Protein AF-A0A932N5W8-F1 (afdb_monomer_lite)

Structure (mmCIF, N/CA/C/O backbone):
data_AF-A0A932N5W8-F1
#
_entry.id   AF-A0A932N5W8-F1
#
loop_
_atom_site.group_PDB
_atom_site.id
_atom_site.type_symbol
_atom_site.label_atom_id
_atom_site.label_alt_id
_atom_site.label_comp_id
_atom_site.label_asym_id
_atom_site.label_entity_id
_atom_site.label_seq_id
_atom_site.pdbx_PDB_ins_code
_atom_site.Cartn_x
_atom_site.Cartn_y
_atom_site.Cartn_z
_atom_site.occupancy
_atom_site.B_iso_or_equiv
_atom_site.auth_seq_id
_atom_site.auth_comp_id
_atom_site.auth_asym_id
_atom_site.auth_atom_id
_atom_site.pdbx_PDB_model_num
ATOM 1 N N . MET A 1 1 ? 18.593 -10.330 2.215 1.00 42.41 1 MET A N 1
ATOM 2 C CA . MET A 1 1 ? 19.378 -11.045 1.185 1.00 42.41 1 MET A CA 1
ATOM 3 C C . MET A 1 1 ? 20.153 -10.020 0.371 1.00 42.41 1 MET A C 1
ATOM 5 O O . MET A 1 1 ? 19.538 -9.218 -0.325 1.00 42.41 1 MET A O 1
ATOM 9 N N . PHE A 1 2 ? 21.476 -9.959 0.527 1.00 54.75 2 PHE A N 1
ATOM 10 C CA . PHE A 1 2 ? 22.303 -9.032 -0.248 1.00 54.75 2 PHE A CA 1
ATOM 11 C C . PHE A 1 2 ? 22.355 -9.517 -1.699 1.00 54.75 2 PHE A C 1
ATOM 13 O O . PHE A 1 2 ? 22.670 -10.677 -1.954 1.00 54.75 2 PHE A O 1
ATOM 20 N N . LYS A 1 3 ? 21.981 -8.657 -2.651 1.00 64.19 3 LYS A N 1
ATOM 21 C CA . LYS A 1 3 ? 22.061 -8.996 -4.075 1.00 64.19 3 LYS A CA 1
ATOM 22 C C . LYS A 1 3 ? 23.537 -9.083 -4.462 1.00 64.19 3 LYS A C 1
ATOM 24 O O . LYS A 1 3 ? 24.264 -8.111 -4.276 1.00 64.19 3 LYS A O 1
ATOM 29 N N . VAL A 1 4 ? 23.955 -10.224 -4.996 1.00 79.69 4 VAL A N 1
ATOM 30 C CA . VAL A 1 4 ? 25.296 -10.414 -5.558 1.00 79.69 4 VAL A CA 1
ATOM 31 C C . VAL A 1 4 ? 25.348 -9.920 -7.006 1.00 79.69 4 VAL A C 1
ATOM 33 O O . VAL A 1 4 ? 24.314 -9.693 -7.652 1.00 79.69 4 VAL A O 1
ATOM 36 N N . ASN A 1 5 ? 26.555 -9.665 -7.487 1.00 79.56 5 ASN A N 1
ATOM 37 C CA . ASN A 1 5 ? 26.849 -9.424 -8.893 1.00 79.56 5 ASN A CA 1
ATOM 38 C C . ASN A 1 5 ? 26.850 -10.757 -9.672 1.00 79.56 5 ASN A C 1
ATOM 40 O O . ASN A 1 5 ? 26.751 -11.830 -9.077 1.00 79.56 5 ASN A O 1
ATOM 44 N N . ALA A 1 6 ? 26.937 -10.700 -11.006 1.00 80.00 6 ALA A N 1
ATOM 45 C CA . ALA A 1 6 ? 26.943 -11.900 -11.856 1.00 80.00 6 ALA A CA 1
ATOM 46 C C . ALA A 1 6 ? 28.146 -12.830 -11.593 1.00 80.00 6 ALA A C 1
ATOM 48 O O . ALA A 1 6 ? 28.067 -14.025 -11.848 1.00 80.00 6 ALA A O 1
ATOM 49 N N . ASP A 1 7 ? 29.229 -12.283 -11.043 1.00 87.31 7 ASP A N 1
ATOM 50 C CA . ASP A 1 7 ? 30.443 -12.983 -10.610 1.00 87.31 7 ASP A CA 1
ATOM 51 C C . ASP A 1 7 ? 30.358 -13.518 -9.162 1.00 87.31 7 ASP A C 1
ATOM 53 O O . ASP A 1 7 ? 31.342 -14.013 -8.621 1.00 87.31 7 ASP A O 1
ATOM 57 N N . GLY A 1 8 ? 29.197 -13.396 -8.506 1.00 81.19 8 GLY A N 1
ATOM 58 C CA . GLY A 1 8 ? 28.981 -13.830 -7.124 1.00 81.19 8 GLY A CA 1
ATOM 59 C C . GLY A 1 8 ? 29.526 -12.873 -6.060 1.00 81.19 8 GLY A C 1
ATOM 60 O O . GLY A 1 8 ? 29.300 -13.100 -4.870 1.00 81.19 8 GLY A O 1
ATOM 61 N N . THR A 1 9 ? 30.188 -11.777 -6.445 1.00 85.25 9 THR A N 1
ATOM 62 C CA . THR A 1 9 ? 30.721 -10.809 -5.479 1.00 85.25 9 THR A CA 1
ATOM 63 C C . THR A 1 9 ? 29.602 -9.991 -4.821 1.00 85.25 9 THR A C 1
ATOM 65 O O . THR A 1 9 ? 28.561 -9.729 -5.443 1.00 85.25 9 THR A O 1
ATOM 68 N N . PRO A 1 10 ? 29.772 -9.546 -3.559 1.00 80.94 10 PRO A N 1
ATOM 69 C CA . PRO A 1 10 ? 28.824 -8.641 -2.923 1.00 80.94 10 PRO A CA 1
ATOM 70 C C . PRO A 1 10 ? 28.697 -7.344 -3.726 1.00 80.94 10 PRO A C 1
ATOM 72 O O . PRO A 1 10 ? 29.691 -6.682 -4.035 1.00 80.94 10 PRO A O 1
ATOM 75 N N . ARG A 1 11 ? 27.465 -6.945 -4.055 1.00 81.00 11 ARG A N 1
ATOM 76 C CA . ARG A 1 11 ? 27.242 -5.700 -4.790 1.00 81.00 11 ARG A CA 1
ATOM 77 C C . ARG A 1 11 ? 27.701 -4.504 -3.959 1.00 81.00 11 ARG A C 1
ATOM 79 O O . ARG A 1 11 ? 27.310 -4.355 -2.801 1.00 81.00 11 ARG A O 1
ATOM 86 N N . LYS A 1 12 ? 28.470 -3.611 -4.587 1.00 81.50 12 LYS A N 1
ATOM 87 C CA . LYS A 1 12 ? 28.900 -2.345 -3.984 1.00 81.50 12 LYS A CA 1
ATOM 88 C C . LYS A 1 12 ? 27.688 -1.558 -3.477 1.00 81.50 12 LYS A C 1
ATOM 90 O O . LYS A 1 12 ? 26.706 -1.382 -4.202 1.00 81.50 12 LYS A O 1
ATOM 95 N N . ALA A 1 13 ? 27.777 -1.062 -2.245 1.00 79.31 13 ALA A N 1
ATOM 96 C CA . ALA A 1 13 ? 26.739 -0.223 -1.664 1.00 79.31 13 ALA A CA 1
ATOM 97 C C . ALA A 1 13 ? 26.520 1.033 -2.524 1.00 79.31 13 ALA A C 1
ATOM 99 O O . ALA A 1 13 ? 27.466 1.734 -2.892 1.00 79.31 13 ALA A O 1
ATOM 100 N N . LEU A 1 14 ? 25.260 1.308 -2.861 1.00 80.38 14 LEU A N 1
ATOM 101 C CA . LEU A 1 14 ? 24.888 2.488 -3.636 1.00 80.38 14 LEU A CA 1
ATOM 102 C C . LEU A 1 14 ? 25.043 3.748 -2.772 1.00 80.38 14 LEU A C 1
ATOM 104 O O . LEU A 1 14 ? 24.543 3.804 -1.646 1.00 80.38 14 LEU A O 1
ATOM 108 N N . LYS A 1 15 ? 25.715 4.773 -3.310 1.00 79.62 15 LYS A N 1
ATOM 109 C CA . LYS A 1 15 ? 25.914 6.060 -2.628 1.00 79.62 15 LYS A CA 1
ATOM 110 C C . LYS A 1 15 ? 24.552 6.702 -2.324 1.00 79.62 15 LYS A C 1
ATOM 112 O O . LYS A 1 15 ? 23.699 6.781 -3.203 1.00 79.62 15 LYS A O 1
ATOM 117 N N . GLY A 1 16 ? 24.348 7.147 -1.082 1.00 73.31 16 GLY A N 1
ATOM 118 C CA . GLY A 1 16 ? 23.099 7.791 -0.649 1.00 73.31 16 GLY A CA 1
ATOM 119 C C . GLY A 1 16 ? 21.931 6.833 -0.371 1.00 73.31 16 GLY A C 1
ATOM 120 O O . GLY A 1 16 ? 20.791 7.281 -0.261 1.00 73.31 16 GLY A O 1
ATOM 121 N N . ARG A 1 17 ? 22.177 5.520 -0.264 1.00 70.12 17 ARG A N 1
ATOM 122 C CA . ARG A 1 17 ? 21.177 4.538 0.182 1.00 70.12 17 ARG A CA 1
ATOM 123 C C . ARG A 1 17 ? 21.502 4.061 1.596 1.00 70.12 17 ARG A C 1
ATOM 125 O O . ARG A 1 17 ? 22.603 3.571 1.834 1.00 70.12 17 ARG A O 1
ATOM 132 N N . ARG A 1 18 ? 20.535 4.159 2.511 1.00 66.62 18 ARG A N 1
ATOM 133 C CA . ARG A 1 18 ? 20.566 3.430 3.786 1.00 66.62 18 ARG A CA 1
ATOM 134 C C . ARG A 1 18 ? 19.920 2.063 3.581 1.00 66.62 18 ARG A C 1
ATOM 136 O O . ARG A 1 18 ? 18.799 1.986 3.092 1.00 66.62 18 ARG A O 1
ATOM 143 N N . ASN A 1 19 ? 20.655 1.004 3.910 1.00 64.75 19 ASN A N 1
ATOM 144 C CA . ASN A 1 19 ? 20.186 -0.388 3.876 1.00 64.75 19 ASN A CA 1
ATOM 145 C C . ASN A 1 19 ? 20.221 -0.997 5.287 1.00 64.75 19 ASN A C 1
ATOM 147 O O . ASN A 1 19 ? 20.480 -2.187 5.445 1.00 64.75 19 ASN A O 1
ATOM 151 N N . ASP A 1 20 ? 20.061 -0.158 6.307 1.00 65.88 20 ASP A N 1
ATOM 152 C CA . ASP A 1 20 ? 20.042 -0.549 7.708 1.00 65.88 20 ASP A CA 1
ATOM 153 C C . ASP A 1 20 ? 18.624 -0.429 8.276 1.00 65.88 20 ASP A C 1
ATOM 155 O O . ASP A 1 20 ? 17.761 0.267 7.740 1.00 65.88 20 ASP A O 1
ATOM 159 N N . ASN A 1 21 ? 18.388 -1.091 9.404 1.00 60.06 21 ASN A N 1
ATOM 160 C CA . ASN A 1 21 ? 17.163 -0.910 10.173 1.00 60.06 21 ASN A CA 1
ATOM 161 C C . ASN A 1 21 ? 17.232 0.377 11.013 1.00 60.06 21 ASN A C 1
ATOM 163 O O . ASN A 1 21 ? 16.615 0.438 12.062 1.00 60.06 21 ASN A O 1
ATOM 167 N N . SER A 1 22 ? 17.979 1.418 10.614 1.00 59.06 22 SER A N 1
ATOM 168 C CA . SER A 1 22 ? 18.101 2.635 11.442 1.00 59.06 22 SER A CA 1
ATOM 169 C C . SER A 1 22 ? 16.769 3.367 11.635 1.00 59.06 22 SER A C 1
ATOM 171 O O . SER A 1 22 ? 16.635 4.173 12.548 1.00 59.06 22 SER A O 1
ATOM 173 N N . LEU A 1 23 ? 15.767 3.039 10.816 1.00 57.94 23 LEU A N 1
ATOM 174 C CA . LEU A 1 23 ? 14.378 3.457 10.968 1.00 57.94 23 LEU A CA 1
ATOM 175 C C . LEU A 1 23 ? 13.569 2.449 11.801 1.00 57.94 23 LEU A C 1
ATOM 177 O O . LEU A 1 23 ? 12.426 2.149 11.455 1.00 57.94 23 LEU A O 1
ATOM 181 N N . VAL A 1 24 ? 14.157 1.898 12.872 1.00 63.72 24 VAL A N 1
ATOM 182 C CA . VAL A 1 24 ? 13.369 1.174 13.872 1.00 63.72 24 VAL A CA 1
ATOM 183 C C . VAL A 1 24 ? 12.443 2.176 14.555 1.00 63.72 24 VAL A C 1
ATOM 185 O O . VAL A 1 24 ? 12.895 3.099 15.235 1.00 63.72 24 VAL A O 1
ATOM 188 N N . LEU A 1 25 ? 11.138 1.993 14.382 1.00 65.94 25 LEU A N 1
ATOM 189 C CA . LEU A 1 25 ? 10.141 2.853 15.012 1.00 65.94 25 LEU A CA 1
ATOM 190 C C . LEU A 1 25 ? 10.185 2.711 16.540 1.00 65.94 25 LEU A C 1
ATOM 192 O O . LEU A 1 25 ? 10.514 1.654 17.082 1.00 65.94 25 LEU A O 1
ATOM 196 N N . ALA A 1 26 ? 9.871 3.799 17.247 1.00 65.44 26 ALA A N 1
ATOM 197 C CA . ALA A 1 26 ? 9.887 3.865 18.712 1.00 65.44 26 ALA A CA 1
ATOM 198 C C . ALA A 1 26 ? 11.227 3.442 19.363 1.00 65.44 26 ALA A C 1
ATOM 200 O O . ALA A 1 26 ? 11.234 2.961 20.497 1.00 65.44 26 ALA A O 1
ATOM 201 N N . ASN A 1 27 ? 12.362 3.593 18.664 1.00 63.38 27 ASN A N 1
ATOM 202 C CA . ASN A 1 27 ? 13.688 3.133 19.109 1.00 63.38 27 ASN A CA 1
ATOM 203 C C . ASN A 1 27 ? 13.719 1.641 19.503 1.00 63.38 27 ASN A C 1
ATOM 205 O O . ASN A 1 27 ? 14.497 1.239 20.365 1.00 63.38 27 ASN A O 1
ATOM 209 N N . GLY A 1 28 ? 12.837 0.822 18.924 1.00 65.06 28 GLY A N 1
ATOM 210 C CA . GLY A 1 28 ? 12.734 -0.606 19.228 1.00 65.06 28 GLY A CA 1
ATOM 211 C C . GLY A 1 28 ? 11.966 -0.940 20.507 1.00 65.06 28 GLY A C 1
ATOM 212 O O . GLY A 1 28 ? 11.843 -2.119 20.830 1.00 65.06 28 GLY A O 1
ATOM 213 N N . LYS A 1 29 ? 11.406 0.056 21.214 1.00 65.50 29 LYS A N 1
ATOM 214 C CA . LYS A 1 29 ? 10.638 -0.157 22.457 1.00 65.50 29 LYS A CA 1
ATOM 215 C C . LYS A 1 29 ? 9.421 -1.066 22.268 1.00 65.50 29 LYS A C 1
ATOM 217 O O . LYS A 1 29 ? 9.114 -1.845 23.160 1.00 65.50 29 LYS A O 1
ATOM 222 N N . ASN A 1 30 ? 8.777 -1.002 21.102 1.00 63.34 30 ASN A N 1
ATOM 223 C CA . ASN A 1 30 ? 7.586 -1.796 20.771 1.00 63.34 30 ASN A CA 1
ATOM 224 C C . ASN A 1 30 ? 7.900 -2.898 19.741 1.00 63.34 30 ASN A C 1
ATOM 226 O O . ASN A 1 30 ? 7.061 -3.248 18.911 1.00 63.34 30 ASN A O 1
ATOM 230 N N . GLY A 1 31 ? 9.132 -3.414 19.765 1.00 65.38 31 GLY A N 1
ATOM 231 C CA . GLY A 1 31 ? 9.661 -4.329 18.757 1.00 65.38 31 GLY A CA 1
ATOM 232 C C . GLY A 1 31 ? 10.400 -3.599 17.635 1.00 65.38 31 GLY A C 1
ATOM 233 O O . GLY A 1 31 ? 10.220 -2.402 17.407 1.00 65.38 31 GLY A O 1
ATOM 234 N N . GLY A 1 32 ? 11.270 -4.333 16.941 1.00 71.69 32 GLY A N 1
ATOM 235 C CA . GLY A 1 32 ? 12.127 -3.833 15.865 1.00 71.69 32 GLY A CA 1
ATOM 236 C C . GLY A 1 32 ? 11.385 -3.532 14.558 1.00 71.69 32 GLY A C 1
ATOM 237 O O . GLY A 1 32 ? 11.799 -4.036 13.521 1.00 71.69 32 GLY A O 1
ATOM 238 N N . TRP A 1 33 ? 10.291 -2.766 14.599 1.00 74.25 33 TRP A N 1
ATOM 239 C CA . TRP A 1 33 ? 9.496 -2.420 13.419 1.00 74.25 33 TRP A CA 1
ATOM 240 C C . TRP A 1 33 ? 10.324 -1.646 12.404 1.00 74.25 33 TRP A C 1
ATOM 242 O O . TRP A 1 33 ? 10.796 -0.546 12.684 1.00 74.25 33 TRP A O 1
ATOM 252 N N . THR A 1 34 ? 10.457 -2.208 11.209 1.00 80.06 34 THR A N 1
ATOM 253 C CA . THR A 1 34 ? 11.170 -1.603 10.087 1.00 80.06 34 THR A CA 1
ATOM 254 C C . THR A 1 34 ? 10.188 -0.988 9.082 1.00 80.06 34 THR A C 1
ATOM 256 O O . THR A 1 34 ? 9.015 -1.372 9.028 1.00 80.06 34 THR A O 1
ATOM 259 N N . PRO A 1 35 ? 10.645 -0.098 8.181 1.00 81.56 35 PRO A N 1
ATOM 260 C CA . PRO A 1 35 ? 9.821 0.369 7.063 1.00 81.56 35 PRO A CA 1
ATOM 261 C C . PRO A 1 35 ? 9.276 -0.766 6.180 1.00 81.56 35 PRO A C 1
ATOM 263 O O . PRO A 1 35 ? 8.220 -0.630 5.562 1.00 81.56 35 PRO A O 1
ATOM 266 N N . HIS A 1 36 ? 9.976 -1.905 6.118 1.00 84.69 36 HIS A N 1
ATOM 267 C CA . HIS A 1 36 ? 9.503 -3.080 5.392 1.00 84.69 36 HIS A CA 1
ATOM 268 C C . HIS A 1 36 ? 8.255 -3.692 6.043 1.00 84.69 36 HIS A C 1
ATOM 270 O O . HIS A 1 36 ? 7.345 -4.127 5.336 1.00 84.69 36 HIS A O 1
ATOM 276 N N . ASP A 1 37 ? 8.184 -3.683 7.374 1.00 86.94 37 ASP A N 1
ATOM 277 C CA . ASP A 1 37 ? 7.030 -4.179 8.125 1.00 86.94 37 ASP A CA 1
ATOM 278 C C . ASP A 1 37 ? 5.808 -3.287 7.915 1.00 86.94 37 ASP A C 1
ATOM 280 O O . ASP A 1 37 ? 4.721 -3.799 7.649 1.00 86.94 37 ASP A O 1
ATOM 284 N N . LEU A 1 38 ? 5.995 -1.961 7.907 1.00 87.06 38 LEU A N 1
ATOM 285 C CA . LEU A 1 38 ? 4.929 -1.015 7.556 1.00 87.06 38 LEU A CA 1
ATOM 286 C C . LEU A 1 38 ? 4.377 -1.280 6.154 1.00 87.06 38 LEU A C 1
ATOM 288 O O . LEU A 1 38 ? 3.166 -1.344 5.952 1.00 87.06 38 LEU A O 1
ATOM 292 N N . ARG A 1 39 ? 5.267 -1.488 5.180 1.00 91.50 39 ARG A N 1
ATOM 293 C CA . ARG A 1 39 ? 4.875 -1.750 3.795 1.00 91.50 39 ARG A CA 1
ATOM 294 C C . ARG A 1 39 ? 4.083 -3.053 3.658 1.00 91.50 39 ARG A C 1
ATOM 296 O O . ARG A 1 39 ? 3.054 -3.057 2.987 1.00 91.50 39 ARG A O 1
ATOM 303 N N . ARG A 1 40 ? 4.528 -4.140 4.303 1.00 93.25 40 ARG A N 1
ATOM 304 C CA . ARG A 1 40 ? 3.797 -5.422 4.330 1.00 93.25 40 ARG A CA 1
ATOM 305 C C . ARG A 1 40 ? 2.432 -5.276 4.998 1.00 93.25 40 ARG A C 1
ATOM 307 O O . ARG A 1 40 ? 1.444 -5.719 4.430 1.00 93.25 40 ARG A O 1
ATOM 314 N N . THR A 1 41 ? 2.381 -4.584 6.135 1.00 94.06 41 THR A N 1
ATOM 315 C CA . THR A 1 41 ? 1.135 -4.319 6.868 1.00 94.06 41 THR A CA 1
ATOM 316 C C . THR A 1 41 ? 0.136 -3.552 6.003 1.00 94.06 41 THR A C 1
ATOM 318 O O . THR A 1 41 ? -1.015 -3.961 5.896 1.00 94.06 41 THR A O 1
ATOM 321 N N . GLY A 1 42 ? 0.582 -2.500 5.308 1.00 95.88 42 GLY A N 1
ATOM 322 C CA . GLY A 1 42 ? -0.262 -1.746 4.379 1.00 95.88 42 GLY A CA 1
ATOM 323 C C . GLY A 1 42 ? -0.837 -2.607 3.249 1.00 95.88 42 GLY A C 1
ATOM 324 O O . GLY A 1 42 ? -2.027 -2.514 2.970 1.00 95.88 42 GLY A O 1
ATOM 325 N N . ALA A 1 43 ? -0.036 -3.496 2.646 1.00 96.75 43 ALA A N 1
ATOM 326 C CA . ALA A 1 43 ? -0.539 -4.434 1.634 1.00 96.75 43 ALA A CA 1
ATOM 327 C C . ALA A 1 43 ? -1.570 -5.418 2.197 1.00 96.75 43 ALA A C 1
ATOM 329 O O . ALA A 1 43 ? -2.591 -5.647 1.557 1.00 96.75 43 ALA A O 1
ATOM 330 N N . THR A 1 44 ? -1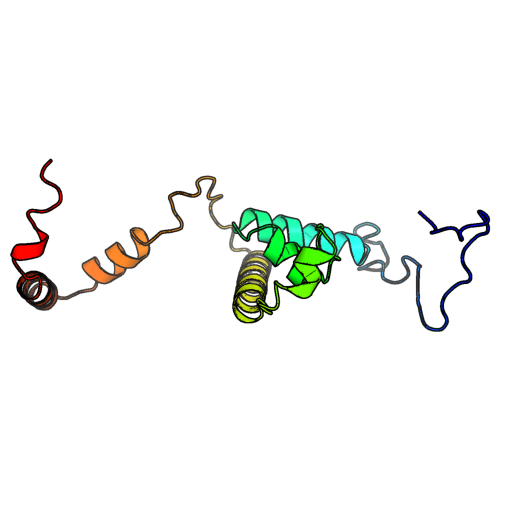.338 -5.972 3.389 1.00 96.31 44 THR A N 1
ATOM 331 C CA . THR A 1 44 ? -2.305 -6.867 4.039 1.00 96.31 44 THR A CA 1
ATOM 332 C C . THR A 1 44 ? -3.628 -6.154 4.314 1.00 96.31 44 THR A C 1
ATOM 334 O O . THR A 1 44 ? -4.690 -6.713 4.056 1.00 96.31 44 THR A O 1
ATOM 337 N N . ILE A 1 45 ? -3.583 -4.901 4.781 1.00 95.88 45 ILE A N 1
ATOM 338 C CA . ILE A 1 45 ? -4.796 -4.099 4.990 1.00 95.88 45 ILE A CA 1
ATOM 339 C C . ILE A 1 45 ? -5.506 -3.854 3.656 1.00 95.88 45 ILE A C 1
ATOM 341 O O . ILE A 1 45 ? -6.701 -4.111 3.552 1.00 95.88 45 ILE A O 1
ATOM 345 N N . MET A 1 46 ? -4.782 -3.418 2.620 1.00 96.50 46 MET A N 1
ATOM 346 C CA . MET A 1 46 ? -5.366 -3.194 1.294 1.00 96.50 46 MET A CA 1
ATOM 347 C C . MET A 1 46 ? -6.003 -4.467 0.711 1.00 96.50 46 MET A C 1
ATOM 349 O O . MET A 1 46 ? -7.080 -4.395 0.124 1.00 96.50 46 MET A O 1
ATOM 353 N N . GLN A 1 47 ? -5.385 -5.635 0.915 1.00 96.19 47 GLN A N 1
ATOM 354 C CA . GLN A 1 47 ? -5.959 -6.923 0.523 1.00 96.19 47 GLN A CA 1
ATOM 355 C C . GLN A 1 47 ? -7.275 -7.196 1.263 1.00 96.19 47 GLN A C 1
ATOM 357 O O . GLN A 1 47 ? -8.250 -7.600 0.635 1.00 96.19 47 GLN A O 1
ATOM 362 N N . GLY A 1 48 ? -7.317 -6.952 2.577 1.00 93.38 48 GLY A N 1
ATOM 363 C CA . GLY A 1 48 ? -8.534 -7.092 3.383 1.00 93.38 48 GLY A CA 1
ATOM 364 C C .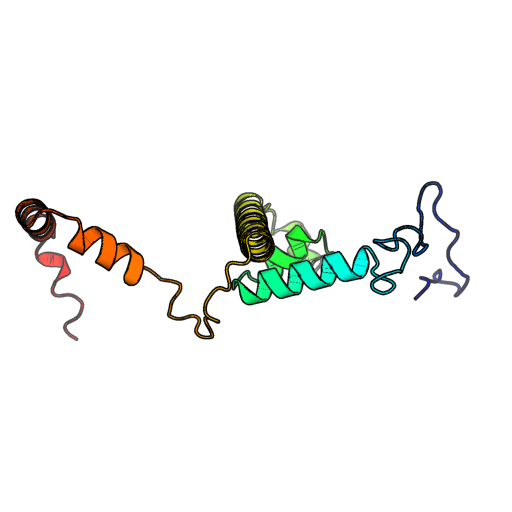 GLY A 1 48 ? -9.662 -6.145 2.957 1.00 93.38 48 GLY A C 1
ATOM 365 O O . GLY A 1 48 ? -10.829 -6.484 3.107 1.00 93.38 48 GLY A O 1
ATOM 366 N N . LEU A 1 49 ? -9.322 -4.997 2.363 1.00 94.00 49 LEU A N 1
ATOM 367 C CA . LEU A 1 49 ? -10.269 -4.045 1.767 1.00 94.00 49 LEU A CA 1
ATOM 368 C C . LEU A 1 49 ? -10.718 -4.442 0.345 1.00 94.00 49 LEU A C 1
ATOM 370 O O . LEU A 1 49 ? -11.418 -3.678 -0.315 1.00 94.00 49 LEU A O 1
ATOM 374 N N . GLY A 1 50 ? -10.306 -5.612 -0.155 1.00 92.44 50 GLY A N 1
ATOM 375 C CA . GLY A 1 50 ? -10.688 -6.115 -1.477 1.00 92.44 50 GLY A CA 1
ATOM 376 C C . GLY A 1 50 ? -9.937 -5.475 -2.648 1.00 92.44 50 GLY A C 1
ATOM 377 O O . GLY A 1 50 ? -10.324 -5.662 -3.802 1.00 92.44 50 GLY A O 1
ATOM 378 N N . ILE A 1 51 ? -8.857 -4.731 -2.392 1.00 94.75 51 ILE A N 1
ATOM 379 C CA . ILE A 1 51 ? -8.045 -4.125 -3.452 1.00 94.75 51 ILE A CA 1
ATOM 380 C C . ILE A 1 51 ? -7.258 -5.228 -4.168 1.00 94.75 51 ILE A C 1
ATOM 382 O O . ILE A 1 51 ? -6.645 -6.100 -3.548 1.00 94.75 51 ILE A O 1
ATOM 386 N N . THR A 1 52 ? -7.265 -5.195 -5.501 1.00 95.56 52 THR A N 1
ATOM 387 C CA . THR A 1 52 ? -6.604 -6.226 -6.310 1.00 95.56 52 THR A CA 1
ATOM 388 C C . THR A 1 52 ? -5.083 -6.169 -6.172 1.00 95.56 52 THR A C 1
ATOM 390 O O . THR A 1 52 ? -4.492 -5.100 -6.006 1.00 95.56 52 THR A O 1
ATOM 393 N N . MET A 1 53 ? -4.426 -7.326 -6.296 1.00 94.00 53 MET A N 1
ATOM 394 C CA . MET A 1 53 ? -2.969 -7.421 -6.128 1.00 94.00 53 MET A CA 1
ATOM 395 C C . MET A 1 53 ? -2.192 -6.537 -7.112 1.00 94.00 53 MET A C 1
ATOM 397 O O . MET A 1 53 ? -1.186 -5.961 -6.718 1.00 94.00 53 MET A O 1
ATOM 401 N N . ASP A 1 54 ? -2.675 -6.363 -8.351 1.00 93.69 54 ASP A N 1
ATOM 402 C CA . ASP A 1 54 ? -2.022 -5.491 -9.343 1.00 93.69 54 ASP A CA 1
ATOM 403 C C . ASP A 1 54 ? -1.986 -4.029 -8.869 1.00 93.69 54 ASP A C 1
ATOM 405 O O . ASP A 1 54 ? -0.958 -3.363 -8.978 1.00 93.69 54 ASP A O 1
ATOM 409 N N . ILE A 1 55 ? -3.074 -3.543 -8.264 1.00 96.12 55 ILE A N 1
ATOM 410 C CA . ILE A 1 55 ? -3.131 -2.187 -7.707 1.00 96.12 55 ILE A CA 1
ATOM 411 C C . ILE A 1 55 ? -2.267 -2.068 -6.451 1.00 96.12 55 ILE A C 1
ATOM 413 O O . ILE A 1 55 ? -1.535 -1.087 -6.321 1.00 96.12 55 ILE A O 1
ATOM 417 N N . ILE A 1 56 ? -2.278 -3.066 -5.559 1.00 96.88 56 ILE A N 1
ATOM 418 C CA . ILE A 1 56 ? -1.411 -3.070 -4.367 1.00 96.88 56 ILE A CA 1
ATOM 419 C C . ILE A 1 56 ? 0.063 -3.022 -4.772 1.00 96.88 56 ILE A C 1
ATOM 421 O O . ILE A 1 56 ? 0.826 -2.216 -4.234 1.00 96.88 56 ILE A O 1
ATOM 425 N N . ASP A 1 57 ? 0.467 -3.836 -5.745 1.00 95.12 57 ASP A N 1
ATOM 426 C CA . ASP A 1 57 ? 1.833 -3.859 -6.255 1.00 95.12 57 ASP A CA 1
ATOM 427 C C . ASP A 1 57 ? 2.231 -2.506 -6.859 1.00 95.12 57 ASP A C 1
ATOM 429 O O . ASP A 1 57 ? 3.334 -2.018 -6.598 1.00 95.12 57 ASP A O 1
ATOM 433 N N . ARG A 1 58 ? 1.329 -1.849 -7.596 1.00 94.56 58 ARG A N 1
ATOM 434 C CA . ARG A 1 58 ? 1.554 -0.495 -8.130 1.00 94.56 58 ARG A CA 1
ATOM 435 C C . ARG A 1 58 ? 1.679 0.555 -7.034 1.00 94.56 58 ARG A C 1
ATOM 437 O O . ARG A 1 58 ? 2.642 1.318 -7.061 1.00 94.56 58 ARG A O 1
ATOM 444 N N . CYS A 1 59 ? 0.785 0.565 -6.043 1.00 96.31 59 CYS A N 1
ATOM 445 C CA . CYS A 1 59 ? 0.895 1.432 -4.862 1.00 96.31 59 CYS A CA 1
ATOM 446 C C . CYS A 1 59 ? 2.261 1.254 -4.189 1.00 96.31 59 CYS A C 1
ATOM 448 O O . CYS A 1 59 ? 2.947 2.210 -3.836 1.00 96.31 59 CYS A O 1
ATOM 450 N N . GLN A 1 60 ? 2.705 0.009 -4.074 1.00 94.56 60 GLN A N 1
ATOM 451 C CA . GLN A 1 60 ? 3.985 -0.349 -3.493 1.00 94.56 60 GLN A CA 1
ATOM 452 C C . GLN A 1 60 ? 5.195 -0.093 -4.411 1.00 94.56 60 GLN A C 1
ATOM 454 O O . GLN A 1 60 ? 6.334 -0.303 -3.974 1.00 94.56 60 GLN A O 1
ATOM 459 N N . ASN A 1 61 ? 4.975 0.370 -5.644 1.00 92.38 61 ASN A N 1
ATOM 460 C CA . ASN A 1 61 ? 5.979 0.544 -6.691 1.00 92.38 61 ASN A CA 1
ATOM 461 C C . ASN A 1 61 ? 6.800 -0.737 -6.943 1.00 92.38 61 ASN A C 1
ATOM 463 O O . ASN A 1 61 ? 8.031 -0.724 -7.044 1.00 92.38 61 ASN A O 1
ATOM 467 N N . HIS A 1 62 ? 6.120 -1.883 -6.956 1.00 90.56 62 HIS A N 1
ATOM 468 C CA . HIS A 1 62 ? 6.705 -3.162 -7.323 1.00 90.56 62 HIS A CA 1
ATOM 469 C C . HIS A 1 62 ? 6.938 -3.267 -8.826 1.00 90.56 62 HIS A C 1
ATOM 471 O O . HIS A 1 62 ? 6.195 -2.741 -9.652 1.00 90.56 62 HIS A O 1
ATOM 477 N N . VAL A 1 63 ? 7.962 -4.041 -9.185 1.00 86.12 63 VAL A N 1
ATOM 478 C CA . VAL A 1 63 ? 8.109 -4.514 -10.558 1.00 86.12 63 VAL A CA 1
ATOM 479 C C . VAL A 1 63 ? 7.041 -5.572 -10.795 1.00 86.12 63 VAL A C 1
ATOM 481 O O . VAL A 1 63 ? 7.122 -6.665 -10.235 1.00 86.12 63 VAL A O 1
ATOM 484 N N . LEU A 1 64 ? 6.060 -5.241 -11.630 1.00 84.81 64 LEU A N 1
ATOM 485 C CA . LEU A 1 64 ? 4.969 -6.151 -11.947 1.00 84.81 64 LEU A CA 1
ATOM 486 C C . LEU A 1 64 ? 5.474 -7.366 -12.741 1.00 84.81 64 LEU A C 1
ATOM 488 O O . LEU A 1 64 ? 6.241 -7.203 -13.701 1.00 84.81 64 LEU A O 1
ATOM 492 N N . PRO A 1 65 ? 5.044 -8.587 -12.383 1.00 78.00 65 PRO A N 1
ATOM 493 C CA . PRO A 1 65 ? 5.382 -9.780 -13.141 1.00 78.00 65 PRO A CA 1
ATOM 494 C C . PRO A 1 65 ? 4.727 -9.743 -14.533 1.00 78.00 65 PRO A C 1
ATOM 496 O O . PRO A 1 65 ? 3.580 -9.321 -14.710 1.00 78.00 65 PRO A O 1
ATOM 499 N N . GLY A 1 66 ? 5.447 -10.202 -15.558 1.00 80.31 66 GLY A N 1
ATOM 500 C CA . GLY A 1 66 ? 4.916 -10.268 -16.920 1.00 80.31 66 GLY A CA 1
ATOM 501 C C . GLY A 1 66 ? 5.979 -10.370 -18.009 1.00 80.31 66 GLY A C 1
ATOM 502 O O . GLY A 1 66 ? 7.179 -10.238 -17.765 1.00 80.31 66 GLY A O 1
ATOM 503 N N . SER A 1 67 ? 5.525 -10.605 -19.241 1.00 82.62 67 SER A N 1
ATOM 504 C CA . SER A 1 67 ? 6.393 -10.664 -20.417 1.00 82.62 67 SER A CA 1
ATOM 505 C C . SER A 1 67 ? 6.953 -9.283 -20.777 1.00 82.62 67 SER A C 1
ATOM 507 O O . SER A 1 67 ? 6.374 -8.244 -20.452 1.00 82.62 67 SER A O 1
ATOM 509 N N . LYS A 1 68 ? 8.075 -9.252 -21.512 1.00 79.31 68 LYS A N 1
ATOM 510 C CA . LYS A 1 68 ? 8.590 -8.004 -22.109 1.00 79.31 68 LYS A CA 1
ATOM 511 C C . LYS A 1 68 ? 7.514 -7.323 -22.965 1.00 79.31 68 LYS A C 1
ATOM 513 O O . LYS A 1 68 ? 7.340 -6.118 -22.865 1.00 79.31 68 LYS A O 1
ATOM 518 N N . THR A 1 69 ? 6.735 -8.120 -23.694 1.00 83.12 69 THR A N 1
ATOM 519 C CA . THR A 1 69 ? 5.566 -7.716 -24.483 1.00 83.12 69 THR A CA 1
ATOM 520 C C . THR A 1 69 ? 4.550 -6.929 -23.653 1.00 83.12 69 THR A C 1
ATOM 522 O O . THR A 1 69 ? 4.144 -5.851 -24.065 1.00 83.12 69 THR A O 1
ATOM 525 N N . ARG A 1 70 ? 4.198 -7.394 -22.445 1.00 83.06 70 ARG A N 1
ATOM 526 C CA . ARG A 1 70 ? 3.248 -6.695 -21.561 1.00 83.06 70 ARG A CA 1
ATOM 527 C C . ARG A 1 70 ? 3.686 -5.258 -21.261 1.00 83.06 70 ARG A C 1
ATOM 529 O O . ARG A 1 70 ? 2.861 -4.356 -21.308 1.00 83.06 70 ARG A O 1
ATOM 536 N N . ARG A 1 71 ? 4.983 -5.042 -21.013 1.00 81.06 71 ARG A N 1
ATOM 537 C CA . ARG A 1 71 ? 5.544 -3.704 -20.744 1.00 81.06 71 ARG A CA 1
ATOM 538 C C . ARG A 1 71 ? 5.505 -2.765 -21.952 1.00 81.06 71 ARG A C 1
ATOM 540 O O . ARG A 1 71 ? 5.553 -1.560 -21.759 1.00 81.06 71 ARG A O 1
ATOM 547 N N . HIS A 1 72 ? 5.450 -3.305 -23.169 1.00 82.88 72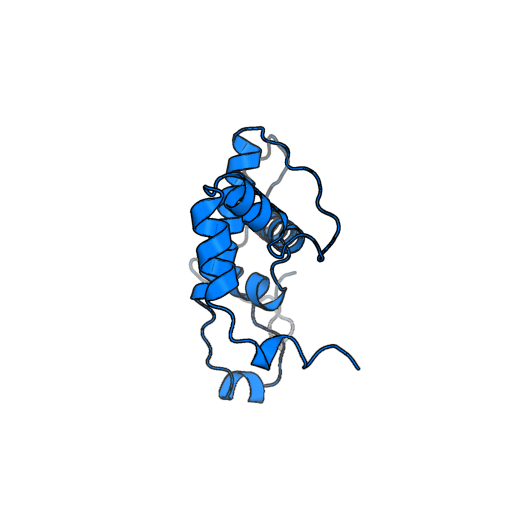 HIS A N 1
ATOM 548 C CA . HIS A 1 72 ? 5.420 -2.514 -24.400 1.00 82.88 72 HIS A CA 1
ATOM 549 C C . HIS A 1 72 ? 4.016 -2.129 -24.862 1.00 82.88 72 HIS A C 1
ATOM 551 O O . HIS A 1 72 ? 3.916 -1.263 -25.716 1.00 82.88 72 HIS A O 1
ATOM 557 N N . TYR A 1 73 ? 2.966 -2.775 -24.349 1.00 85.94 73 TYR A N 1
ATOM 558 C CA . TYR A 1 73 ? 1.598 -2.542 -24.827 1.00 85.94 73 TYR A CA 1
ATOM 559 C C . TYR A 1 73 ? 0.630 -2.093 -23.732 1.00 85.94 73 TYR A C 1
ATOM 561 O O . TYR A 1 73 ? -0.372 -1.452 -24.037 1.00 85.94 73 TYR A O 1
ATOM 569 N N . LEU A 1 74 ? 0.891 -2.414 -22.460 1.00 85.62 74 LEU A N 1
ATOM 570 C CA . LEU A 1 74 ? 0.029 -1.988 -21.358 1.00 85.62 74 LEU A CA 1
ATOM 571 C C . LEU A 1 74 ? 0.542 -0.674 -20.764 1.00 85.62 74 LEU A C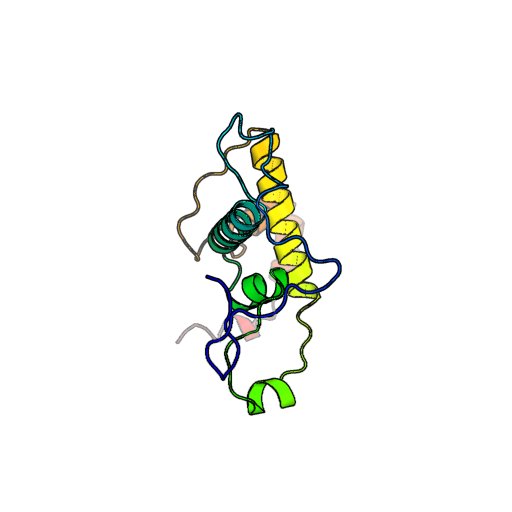 1
ATOM 573 O O . LEU A 1 74 ? 1.374 -0.685 -19.859 1.00 85.62 74 LEU A O 1
ATOM 577 N N . HIS A 1 75 ? 0.020 0.436 -21.284 1.00 84.75 75 HIS A N 1
ATOM 578 C CA . HIS A 1 75 ? 0.371 1.805 -20.878 1.00 84.75 75 HIS A CA 1
ATOM 579 C C . HIS A 1 75 ? -0.667 2.475 -19.972 1.00 84.75 75 HIS A C 1
ATOM 581 O O . HIS A 1 75 ? -0.574 3.668 -19.719 1.00 84.75 75 HIS A O 1
ATOM 587 N N . HIS A 1 76 ? -1.689 1.748 -19.511 1.00 90.06 76 HIS A N 1
ATOM 588 C CA . HIS A 1 76 ? -2.610 2.324 -18.532 1.00 90.06 76 HIS A CA 1
ATOM 589 C C . HIS A 1 76 ? -1.849 2.601 -17.233 1.00 90.06 76 HIS A C 1
ATOM 591 O O . HIS A 1 76 ? -1.180 1.710 -16.705 1.00 90.06 76 HIS A O 1
ATOM 597 N N . GLU A 1 77 ? -1.942 3.834 -16.741 1.00 87.06 77 GLU A N 1
ATOM 598 C CA . GLU A 1 77 ? -1.146 4.324 -15.608 1.00 87.06 77 GLU A CA 1
ATOM 599 C C . GLU A 1 77 ? -1.745 3.923 -14.247 1.00 87.06 77 GLU A C 1
ATOM 601 O O . GLU A 1 77 ? -1.042 3.911 -13.240 1.00 87.06 77 GLU A O 1
ATOM 606 N N . TYR A 1 78 ? -3.029 3.537 -14.207 1.00 93.56 78 TYR A N 1
ATOM 607 C CA . TYR A 1 78 ? -3.766 3.148 -12.991 1.00 93.56 78 TYR A CA 1
ATOM 608 C C . TYR A 1 78 ? -3.740 4.198 -11.854 1.00 93.56 78 TYR A C 1
ATOM 610 O O . TYR A 1 78 ? -3.849 3.872 -10.666 1.00 93.56 78 TYR A O 1
ATOM 618 N N . GLU A 1 79 ? -3.555 5.479 -12.180 1.00 94.75 79 GLU A N 1
ATOM 619 C CA . GLU A 1 79 ? -3.429 6.552 -11.184 1.00 94.75 79 GLU A CA 1
ATOM 620 C C . GLU A 1 79 ? -4.709 6.718 -10.346 1.00 94.75 79 GLU A C 1
ATOM 622 O O . GLU A 1 79 ? -4.657 6.966 -9.142 1.00 94.75 79 GLU A O 1
ATOM 627 N N . GLN A 1 80 ? -5.878 6.565 -10.969 1.00 95.00 80 GLN A N 1
ATOM 628 C CA . GLN A 1 80 ? -7.158 6.719 -10.278 1.00 95.00 80 GLN A CA 1
ATOM 629 C C . GLN A 1 80 ? -7.389 5.567 -9.297 1.00 95.00 80 GLN A C 1
ATOM 631 O O . GLN A 1 80 ? -7.750 5.789 -8.145 1.00 95.00 80 GLN A O 1
ATOM 636 N N . GLU A 1 81 ? -7.110 4.345 -9.731 1.00 96.69 81 GLU A N 1
ATOM 637 C CA . GLU A 1 81 ? -7.260 3.117 -8.963 1.00 96.69 81 GLU A CA 1
ATOM 638 C C . GLU A 1 81 ? -6.297 3.096 -7.773 1.00 96.69 81 GLU A C 1
ATOM 640 O O . GLU A 1 81 ? -6.692 2.783 -6.650 1.00 96.69 81 GLU A O 1
ATOM 645 N N . THR A 1 82 ? -5.044 3.501 -7.994 1.00 96.06 82 THR A N 1
ATOM 646 C CA . THR A 1 82 ? -4.051 3.628 -6.919 1.00 96.06 82 THR A CA 1
ATOM 647 C C . THR A 1 82 ? -4.412 4.744 -5.938 1.00 96.06 82 THR A C 1
ATOM 649 O O . THR A 1 82 ? -4.258 4.556 -4.732 1.00 96.06 82 THR A O 1
ATOM 652 N N . ARG A 1 83 ? -4.957 5.878 -6.403 1.00 97.44 83 ARG A N 1
ATOM 653 C CA . ARG A 1 83 ? -5.470 6.943 -5.522 1.00 97.44 83 ARG A CA 1
ATOM 654 C C . ARG A 1 83 ? -6.605 6.442 -4.629 1.00 97.44 83 ARG A C 1
ATOM 656 O O . ARG A 1 83 ? -6.575 6.698 -3.428 1.00 97.44 83 ARG A O 1
ATOM 663 N N . VAL A 1 84 ? -7.572 5.717 -5.193 1.00 95.81 84 VAL A N 1
ATOM 664 C CA . VAL A 1 84 ? -8.676 5.116 -4.427 1.00 95.81 84 VAL A CA 1
ATOM 665 C C . VAL A 1 84 ? -8.139 4.118 -3.400 1.00 95.81 84 VAL A C 1
ATOM 667 O O . VAL A 1 84 ? -8.519 4.180 -2.235 1.00 95.81 84 VAL A O 1
ATOM 670 N N . ALA A 1 85 ? -7.199 3.254 -3.788 1.00 96.12 85 ALA A N 1
ATOM 671 C CA . ALA A 1 85 ? -6.570 2.306 -2.870 1.00 96.12 85 ALA A CA 1
ATOM 672 C C . ALA A 1 85 ? -5.869 3.000 -1.686 1.00 96.12 85 ALA A C 1
ATOM 674 O O . ALA A 1 85 ? -6.026 2.581 -0.538 1.00 96.12 85 ALA A O 1
ATOM 675 N N . TRP A 1 86 ? -5.128 4.082 -1.945 1.00 97.56 86 TRP A N 1
ATOM 676 C CA . TRP A 1 86 ? -4.493 4.880 -0.894 1.00 97.56 86 TRP A CA 1
ATOM 677 C C . TRP A 1 86 ? -5.501 5.570 0.023 1.00 97.56 86 TRP A C 1
ATOM 679 O O . TRP A 1 86 ? -5.281 5.606 1.232 1.00 97.56 86 TRP A O 1
ATOM 689 N N . HIS A 1 87 ? -6.601 6.079 -0.535 1.00 97.00 87 HIS A N 1
ATOM 690 C CA . HIS A 1 87 ? -7.677 6.684 0.244 1.00 97.00 87 HIS A CA 1
ATOM 691 C C . HIS A 1 87 ? -8.302 5.674 1.209 1.00 97.00 87 HIS A C 1
ATOM 693 O O . HIS A 1 87 ? -8.349 5.932 2.407 1.00 97.00 87 HIS A O 1
ATOM 699 N N . LEU A 1 88 ? -8.688 4.496 0.709 1.00 94.94 88 LEU A N 1
ATOM 700 C CA . LEU A 1 88 ? -9.292 3.431 1.517 1.00 94.94 88 LEU A CA 1
ATOM 701 C C . LEU A 1 88 ? -8.350 2.941 2.624 1.00 94.94 88 LEU A C 1
ATOM 703 O O . LEU A 1 88 ? -8.778 2.720 3.757 1.00 94.94 88 LEU A O 1
ATOM 707 N N . LEU A 1 89 ? -7.052 2.802 2.326 1.00 95.94 89 LEU A N 1
ATOM 708 C CA . LEU A 1 89 ? -6.060 2.494 3.356 1.00 95.94 89 LEU A CA 1
ATOM 709 C C . LEU A 1 89 ? -6.002 3.603 4.419 1.00 95.94 89 LEU A C 1
ATOM 711 O O . LEU A 1 89 ? -5.945 3.296 5.607 1.00 95.94 89 LEU A O 1
ATOM 715 N N . GLY A 1 90 ? -6.020 4.871 4.003 1.00 95.69 90 GLY A N 1
ATOM 716 C CA . GLY A 1 90 ? -6.029 6.025 4.902 1.00 95.69 90 GLY A CA 1
ATOM 717 C C . GLY A 1 90 ? -7.247 6.045 5.823 1.00 95.69 90 GLY A C 1
ATOM 718 O O . GLY A 1 90 ? -7.083 6.155 7.035 1.00 95.69 90 GLY A O 1
ATOM 719 N N . GLU A 1 91 ? -8.447 5.854 5.274 1.00 94.88 91 GLU A N 1
ATOM 720 C CA . GLU A 1 91 ? -9.690 5.748 6.049 1.00 94.88 91 GLU A CA 1
ATOM 721 C C . GLU A 1 91 ? -9.622 4.603 7.061 1.00 94.88 91 GLU A C 1
ATOM 723 O O . GLU A 1 91 ? -9.966 4.782 8.229 1.00 94.88 91 GLU A O 1
ATOM 728 N N . ARG A 1 92 ? -9.098 3.438 6.655 1.00 92.62 92 ARG A N 1
ATOM 729 C CA . ARG A 1 92 ? -8.947 2.300 7.566 1.00 92.62 92 ARG A CA 1
ATOM 730 C C . ARG A 1 92 ? -7.965 2.587 8.700 1.00 92.62 92 ARG A C 1
ATOM 732 O O . ARG A 1 92 ? -8.227 2.206 9.838 1.00 92.62 92 ARG A O 1
ATOM 739 N N . LEU A 1 93 ? -6.837 3.231 8.406 1.00 94.19 93 LEU A N 1
ATOM 740 C CA . LEU A 1 93 ? -5.868 3.625 9.428 1.00 94.19 93 LEU A CA 1
ATOM 741 C C . LEU A 1 93 ? -6.465 4.656 10.389 1.00 94.19 93 LEU A C 1
ATOM 743 O O . LEU A 1 93 ? -6.276 4.524 11.594 1.00 94.19 93 LEU A O 1
ATOM 747 N N . GLN A 1 94 ? -7.217 5.629 9.872 1.00 92.94 94 GLN A N 1
ATOM 748 C CA . GLN A 1 94 ? -7.897 6.629 10.689 1.00 92.94 94 GLN A CA 1
ATOM 749 C C . GLN A 1 94 ? -8.912 5.974 11.634 1.00 92.94 94 GLN A C 1
ATOM 751 O O . GLN A 1 94 ? -8.850 6.206 12.835 1.00 92.94 94 GLN A O 1
ATOM 756 N N . ALA A 1 95 ? -9.744 5.057 11.132 1.00 90.88 95 ALA A N 1
ATOM 757 C CA . ALA A 1 95 ? -10.686 4.303 11.961 1.00 90.88 95 ALA A CA 1
ATOM 758 C C . ALA A 1 95 ? -9.990 3.525 13.096 1.00 90.88 95 ALA A C 1
ATOM 760 O O . ALA A 1 95 ? -10.464 3.533 14.229 1.00 90.88 95 ALA A O 1
ATOM 761 N N . ILE A 1 96 ? -8.837 2.896 12.822 1.00 91.38 96 ILE A N 1
ATOM 762 C CA . ILE A 1 96 ? -8.035 2.206 13.851 1.00 91.38 96 ILE A CA 1
ATOM 763 C C . ILE A 1 96 ? -7.536 3.192 14.917 1.00 91.38 96 ILE A C 1
ATOM 765 O O . ILE A 1 96 ? -7.565 2.871 16.103 1.00 91.38 96 ILE A O 1
ATOM 769 N N . LEU A 1 97 ? -7.072 4.376 14.509 1.00 90.94 97 LEU A N 1
ATOM 770 C CA . LEU A 1 97 ? -6.584 5.406 15.432 1.00 90.94 97 LEU A CA 1
ATOM 771 C C . LEU A 1 97 ? -7.707 6.006 16.283 1.00 90.94 97 LEU A C 1
ATOM 773 O O . LEU A 1 97 ? -7.485 6.294 17.457 1.00 90.94 97 LEU A O 1
ATOM 777 N N . ASP A 1 98 ? -8.902 6.130 15.713 1.00 93.19 98 ASP A N 1
ATOM 778 C CA . ASP A 1 98 ? -10.097 6.615 16.405 1.00 93.19 98 ASP A CA 1
ATOM 779 C C . ASP A 1 98 ? -10.741 5.539 17.302 1.00 93.19 98 ASP A C 1
ATOM 781 O O . ASP A 1 98 ? -11.705 5.816 18.014 1.00 93.19 98 ASP A O 1
ATOM 785 N N . GLY A 1 99 ? -10.207 4.309 17.298 1.00 90.31 99 GLY A N 1
ATOM 786 C CA . GLY A 1 99 ? -10.718 3.188 18.091 1.00 90.31 99 GLY A CA 1
ATOM 787 C C . GLY A 1 99 ? -12.022 2.594 17.554 1.00 90.31 99 GLY A C 1
ATOM 788 O O . GLY A 1 99 ? -12.739 1.915 18.288 1.00 90.31 99 GLY A O 1
ATOM 789 N N . VAL A 1 100 ? -12.344 2.850 16.286 1.00 79.56 100 VAL A N 1
ATOM 790 C CA . VAL A 1 100 ? -13.535 2.324 15.618 1.00 79.56 100 VAL A CA 1
ATOM 791 C C . VAL A 1 100 ? -13.200 0.951 15.027 1.00 79.56 100 VAL A C 1
ATOM 793 O O . VAL A 1 100 ? -12.534 0.825 13.994 1.00 79.56 100 VAL A O 1
ATOM 796 N N . GLU A 1 101 ? -13.646 -0.110 15.700 1.00 64.25 101 GLU A N 1
ATOM 797 C CA . GLU A 1 101 ? -13.582 -1.469 15.161 1.00 64.25 101 GLU A CA 1
ATOM 798 C C . GLU A 1 101 ? -14.702 -1.681 14.131 1.00 64.25 101 GLU A C 1
ATOM 800 O O . GLU A 1 101 ? -15.885 -1.681 14.460 1.00 64.25 101 GLU A O 1
ATOM 805 N N . GLU A 1 102 ? -14.323 -1.866 12.865 1.00 61.09 102 GLU A N 1
ATOM 806 C CA . GLU A 1 102 ? -15.247 -2.293 11.810 1.00 61.09 102 GLU A CA 1
ATOM 807 C C . GLU A 1 102 ? -15.613 -3.779 11.980 1.00 61.09 102 GLU A C 1
ATOM 809 O O . GLU A 1 102 ? -14.730 -4.591 12.290 1.00 61.09 102 GLU A O 1
ATOM 814 N N . PRO A 1 103 ? -16.870 -4.179 11.711 1.00 53.94 103 PRO A N 1
ATOM 815 C CA . PRO A 1 103 ? -17.230 -5.581 11.579 1.00 53.94 103 PRO A CA 1
ATOM 816 C C . PRO A 1 103 ? -16.446 -6.223 10.428 1.00 53.94 103 PRO A C 1
ATOM 818 O O . PRO A 1 103 ? -16.369 -5.702 9.315 1.00 53.94 103 PRO A O 1
ATOM 821 N N . VAL A 1 104 ? -15.855 -7.385 10.698 1.00 51.19 104 VAL A N 1
ATOM 822 C CA . VAL A 1 104 ? -15.071 -8.146 9.722 1.00 51.19 104 VAL A CA 1
ATOM 823 C C . VAL A 1 104 ? -15.991 -8.640 8.598 1.00 51.19 104 VAL A C 1
ATOM 825 O O . VAL A 1 104 ? -16.711 -9.626 8.748 1.00 51.19 104 VAL A O 1
ATOM 828 N N . VAL A 1 105 ? -15.981 -7.947 7.459 1.00 52.53 105 VAL A N 1
ATOM 829 C CA . VAL A 1 105 ? -16.703 -8.349 6.245 1.00 52.53 105 VAL A CA 1
ATOM 830 C C . VAL A 1 105 ? -15.927 -9.451 5.518 1.00 52.53 105 VAL A C 1
ATOM 832 O O . VAL A 1 105 ? -14.944 -9.202 4.829 1.00 52.53 105 VAL A O 1
ATOM 835 N N . HIS A 1 106 ? -16.359 -10.700 5.699 1.00 50.34 106 HIS A N 1
ATOM 836 C CA . HIS A 1 106 ? -15.743 -11.889 5.095 1.00 50.34 106 HIS A CA 1
ATOM 837 C C . HIS A 1 106 ? -16.278 -12.258 3.698 1.00 50.34 106 HIS A C 1
ATOM 839 O O . HIS A 1 106 ? -15.842 -13.266 3.145 1.00 50.34 106 HIS A O 1
ATOM 845 N N . ASP A 1 107 ? -17.185 -11.474 3.105 1.00 43.38 107 ASP A N 1
ATOM 846 C CA . ASP A 1 107 ? -17.829 -11.837 1.836 1.00 43.38 107 ASP A CA 1
ATOM 847 C C . ASP A 1 107 ? -17.766 -10.717 0.780 1.00 43.38 107 ASP A C 1
ATOM 849 O O . ASP A 1 107 ? -18.206 -9.585 0.997 1.00 43.38 107 ASP A O 1
ATOM 853 N N . MET A 1 108 ? -17.240 -11.069 -0.400 1.00 45.22 108 MET A N 1
ATOM 854 C CA . MET A 1 108 ? -17.139 -10.215 -1.587 1.00 45.22 108 MET A CA 1
ATOM 855 C C . MET A 1 108 ? -18.502 -9.804 -2.169 1.00 45.22 108 MET A C 1
ATOM 857 O O . MET A 1 108 ? -18.550 -8.902 -3.005 1.00 45.22 108 MET A O 1
ATOM 861 N N . THR A 1 109 ? -19.614 -10.410 -1.741 1.00 47.03 109 THR A N 1
ATOM 862 C CA . THR A 1 109 ? -20.959 -10.015 -2.193 1.00 47.03 109 THR A CA 1
ATOM 863 C C . THR A 1 109 ? -21.485 -8.726 -1.550 1.00 47.03 109 THR A C 1
ATOM 865 O O . THR A 1 109 ? -22.431 -8.135 -2.070 1.00 47.03 109 THR A O 1
ATOM 868 N N . SER A 1 110 ? -20.867 -8.219 -0.476 1.00 44.59 110 SER A N 1
ATOM 869 C CA . SER A 1 110 ? -21.417 -7.070 0.264 1.00 44.59 110 SER A CA 1
ATOM 870 C C . SER A 1 110 ? -20.867 -5.694 -0.144 1.00 44.59 110 SER A C 1
ATOM 872 O O . SER A 1 110 ? -21.333 -4.680 0.377 1.00 44.59 110 SER A O 1
ATOM 874 N N . VAL A 1 111 ? -19.923 -5.606 -1.087 1.00 48.81 111 VAL A N 1
ATOM 875 C CA . VAL A 1 111 ? -19.395 -4.307 -1.568 1.00 48.81 111 VAL A CA 1
ATOM 876 C C . VAL A 1 111 ? -20.189 -3.702 -2.731 1.00 48.81 111 VAL A C 1
ATOM 878 O O . VAL A 1 111 ? -19.833 -2.639 -3.237 1.00 48.81 111 VAL A O 1
ATOM 881 N N . LEU A 1 112 ? -21.317 -4.305 -3.121 1.00 49.03 112 LEU A N 1
ATOM 882 C CA . LEU A 1 112 ? -22.222 -3.731 -4.116 1.00 49.03 112 LEU A CA 1
ATOM 883 C C . LEU A 1 112 ? -23.582 -3.361 -3.506 1.00 49.03 112 LEU A C 1
ATOM 885 O O . LEU A 1 112 ? -24.535 -4.129 -3.471 1.00 49.03 112 LEU A O 1
ATOM 889 N N . SER A 1 113 ? -23.681 -2.083 -3.144 1.00 55.03 113 SER A N 1
ATOM 890 C CA . SER A 1 113 ? -24.837 -1.224 -3.435 1.00 55.03 113 SER A CA 1
ATOM 891 C C . SER A 1 113 ? -26.146 -1.395 -2.644 1.00 55.03 113 SER A C 1
ATOM 893 O O . SER A 1 113 ? -26.855 -0.406 -2.498 1.00 55.03 113 SER A O 1
ATOM 895 N N . ALA A 1 114 ? -26.496 -2.544 -2.059 1.00 46.66 114 ALA A N 1
ATOM 896 C CA . ALA A 1 114 ? -27.826 -2.694 -1.440 1.00 46.66 114 ALA A CA 1
ATOM 897 C C . ALA A 1 114 ? -28.033 -1.831 -0.179 1.00 46.66 114 ALA A C 1
ATOM 899 O O . ALA A 1 114 ? -29.085 -1.218 -0.026 1.00 46.66 114 ALA A O 1
ATOM 900 N N . THR A 1 115 ? -27.035 -1.707 0.700 1.00 54.12 115 THR A N 1
ATOM 901 C CA . THR A 1 1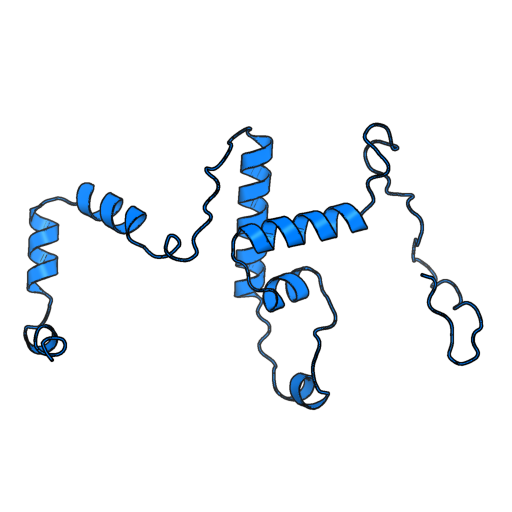15 ? -27.200 -0.990 1.980 1.00 54.12 115 THR A CA 1
ATOM 902 C C . THR A 1 115 ? -27.248 0.525 1.791 1.00 54.12 115 THR A C 1
ATOM 904 O O . THR A 1 115 ? -28.065 1.206 2.407 1.00 54.12 115 THR A O 1
ATOM 907 N N . LYS A 1 116 ? -26.434 1.057 0.869 1.00 57.78 116 LYS A N 1
ATOM 908 C CA . LYS A 1 116 ? -26.442 2.486 0.533 1.00 57.78 116 LYS A CA 1
ATOM 909 C C . LYS A 1 116 ? -27.664 2.859 -0.309 1.00 57.78 116 LYS A C 1
ATOM 911 O O . LYS A 1 116 ? -28.244 3.916 -0.083 1.00 57.78 116 LYS A O 1
ATOM 916 N N . LEU A 1 117 ? -28.117 1.975 -1.206 1.00 55.72 117 LEU A N 1
ATOM 917 C CA . LEU A 1 117 ? -29.379 2.158 -1.926 1.00 55.72 117 LEU A CA 1
ATOM 918 C C . LEU A 1 117 ? -30.597 2.030 -1.001 1.00 55.72 117 LEU A C 1
ATOM 920 O O . LEU A 1 117 ? -31.503 2.842 -1.127 1.00 55.72 117 LEU A O 1
ATOM 924 N N . MET A 1 118 ? -30.626 1.102 -0.035 1.00 56.41 118 MET A N 1
ATOM 925 C CA . MET A 1 118 ? -31.724 1.016 0.942 1.00 56.41 118 MET A CA 1
ATOM 926 C C . MET A 1 118 ? -31.781 2.242 1.850 1.00 56.41 118 MET A C 1
ATOM 928 O O . MET A 1 118 ? -32.875 2.739 2.094 1.00 56.41 118 MET A O 1
ATOM 932 N N . GLN A 1 119 ? -30.640 2.776 2.296 1.00 59.47 119 GLN A N 1
ATOM 933 C CA . GLN A 1 119 ? -30.616 4.017 3.078 1.00 59.47 119 GLN A CA 1
ATOM 934 C C . GLN A 1 119 ? -31.118 5.218 2.262 1.00 59.47 119 GLN A C 1
ATOM 936 O O . GLN A 1 119 ? -31.903 6.015 2.772 1.00 59.47 119 GLN A O 1
ATOM 941 N N . ILE A 1 120 ? -30.746 5.315 0.980 1.00 59.75 120 ILE A N 1
ATOM 942 C CA . ILE A 1 120 ? -31.247 6.362 0.076 1.00 59.75 120 ILE A CA 1
ATOM 943 C C . ILE A 1 120 ? -32.754 6.196 -0.170 1.00 59.75 120 ILE A C 1
ATOM 945 O O . ILE A 1 120 ? -33.494 7.166 -0.028 1.00 59.75 120 ILE A O 1
ATOM 949 N N . VAL A 1 121 ? -33.228 4.978 -0.452 1.00 64.81 121 VAL A N 1
ATOM 950 C CA . VAL A 1 121 ? -34.649 4.660 -0.690 1.00 64.81 121 VAL A CA 1
ATOM 951 C C . VAL A 1 121 ? -35.508 4.914 0.555 1.00 64.81 121 VAL A C 1
ATOM 953 O O . VAL A 1 121 ? -36.605 5.448 0.426 1.00 64.81 121 VAL A O 1
ATOM 956 N N . GLN A 1 122 ? -35.012 4.603 1.756 1.00 65.31 122 GLN A N 1
ATOM 957 C CA . GLN A 1 122 ? -35.699 4.887 3.025 1.00 65.31 122 GLN A CA 1
ATOM 958 C C . GLN A 1 122 ? -35.702 6.382 3.383 1.00 65.31 122 GLN A C 1
ATOM 960 O O . GLN A 1 122 ? -36.595 6.834 4.096 1.00 65.31 122 GLN A O 1
ATOM 965 N N . SER A 1 123 ? -34.731 7.152 2.877 1.00 63.09 123 SER A N 1
ATOM 966 C CA . SER A 1 123 ? -34.668 8.614 3.032 1.00 63.09 123 SER A CA 1
ATOM 967 C C . SER A 1 123 ? -35.441 9.396 1.957 1.00 63.09 123 SER A C 1
ATOM 969 O O . SER A 1 123 ? -35.549 10.618 2.046 1.00 63.09 123 SER A O 1
ATOM 971 N N . MET A 1 124 ? -35.980 8.714 0.938 1.00 71.69 124 MET A N 1
ATOM 972 C CA . MET A 1 124 ? -36.667 9.330 -0.200 1.00 71.69 124 MET A CA 1
ATOM 973 C C . MET A 1 124 ? -38.169 9.472 0.071 1.00 71.69 124 MET A C 1
ATOM 975 O O . MET A 1 124 ? -38.818 8.549 0.563 1.00 71.69 124 MET A O 1
ATOM 979 N N . HIS A 1 125 ? -38.757 10.616 -0.286 1.00 76.94 125 HIS A N 1
ATOM 980 C CA . HIS A 1 125 ? -40.193 10.830 -0.103 1.00 76.94 125 HIS A CA 1
ATOM 981 C C . HIS A 1 125 ? -40.997 9.906 -1.051 1.00 76.94 125 HIS A C 1
ATOM 983 O O . HIS A 1 125 ? -40.631 9.801 -2.226 1.00 76.94 125 HIS A O 1
ATOM 989 N N . PRO A 1 126 ? -42.122 9.286 -0.625 1.00 75.81 126 PRO A N 1
ATOM 990 C CA . PRO A 1 126 ? -42.865 8.298 -1.427 1.00 75.81 126 PRO A CA 1
ATOM 991 C C . PRO A 1 126 ? -43.237 8.768 -2.843 1.00 75.81 126 PRO A C 1
ATOM 993 O O . PRO A 1 126 ? -43.244 7.987 -3.792 1.00 75.81 126 PRO A O 1
ATOM 996 N N . ALA A 1 127 ? -43.481 10.071 -3.005 1.00 72.38 127 ALA A N 1
ATOM 997 C CA . ALA A 1 127 ? -43.782 10.685 -4.298 1.00 72.38 127 ALA A CA 1
ATOM 998 C C . ALA A 1 127 ? -42.600 10.653 -5.291 1.00 72.38 127 ALA A C 1
ATOM 1000 O O . ALA A 1 127 ? -42.806 10.473 -6.490 1.00 72.38 127 ALA A O 1
ATOM 1001 N N . GLN A 1 128 ? -41.363 10.781 -4.804 1.00 77.06 128 GLN A N 1
ATOM 1002 C CA . GLN A 1 128 ? -40.155 10.724 -5.636 1.00 77.06 128 GLN A CA 1
ATOM 1003 C C . GLN A 1 128 ? -39.884 9.291 -6.113 1.00 77.06 128 GLN A C 1
ATOM 1005 O O . GLN A 1 128 ? -39.455 9.077 -7.245 1.00 77.06 128 GLN A O 1
ATOM 1010 N N . LEU A 1 129 ? -40.193 8.304 -5.267 1.00 72.94 129 LEU A N 1
ATOM 1011 C CA . LEU A 1 129 ? -40.088 6.877 -5.584 1.00 72.94 129 LEU A CA 1
ATOM 1012 C C . LEU A 1 129 ? -41.049 6.493 -6.717 1.00 72.94 129 LEU A C 1
ATOM 1014 O O . LEU A 1 129 ? -40.665 5.796 -7.655 1.00 72.94 129 LEU A O 1
ATOM 1018 N N . MET A 1 130 ? -42.275 7.020 -6.675 1.00 73.56 130 MET A N 1
ATOM 1019 C CA . MET A 1 130 ? -43.267 6.794 -7.725 1.00 73.56 130 MET A CA 1
ATOM 1020 C C . MET A 1 130 ? -42.871 7.444 -9.057 1.00 73.56 130 MET A C 1
ATOM 1022 O O . MET A 1 130 ? -43.024 6.810 -10.096 1.00 73.56 130 MET A O 1
ATOM 1026 N N . GLN A 1 131 ? -42.293 8.652 -9.056 1.00 76.12 131 GLN A N 1
ATOM 1027 C CA . GLN A 1 131 ? -41.811 9.290 -10.292 1.00 76.12 131 GLN A CA 1
ATOM 1028 C C . GLN A 1 131 ? -40.687 8.505 -10.978 1.00 76.12 131 GLN A C 1
ATOM 1030 O O . GLN A 1 131 ? -40.650 8.452 -12.206 1.00 76.12 131 GLN A O 1
ATOM 1035 N N . LEU A 1 132 ? -39.794 7.878 -10.208 1.00 71.62 132 LEU A N 1
ATOM 1036 C CA . LEU A 1 132 ? -38.678 7.108 -10.761 1.00 71.62 132 LEU A CA 1
ATOM 1037 C C . LEU A 1 132 ? -39.155 5.819 -11.449 1.00 71.62 132 LEU A C 1
ATOM 1039 O O . LEU A 1 132 ? -38.675 5.475 -12.526 1.00 71.62 132 LEU A O 1
ATOM 1043 N N . ILE A 1 133 ? -40.141 5.138 -10.856 1.00 71.50 133 ILE A N 1
ATOM 1044 C CA . ILE A 1 133 ? -40.737 3.914 -11.415 1.00 71.50 133 ILE A CA 1
ATOM 1045 C C . ILE A 1 133 ? -41.466 4.211 -12.734 1.00 71.50 133 ILE A C 1
ATOM 1047 O O . ILE A 1 133 ? -41.434 3.394 -13.652 1.00 71.50 133 ILE A O 1
ATOM 1051 N N . GLN A 1 134 ? -42.066 5.399 -12.872 1.00 73.00 134 GLN A N 1
ATOM 1052 C CA . GLN A 1 134 ? -42.762 5.805 -14.100 1.00 73.00 134 GLN A CA 1
ATOM 1053 C C . GLN A 1 134 ? -41.826 6.175 -15.264 1.00 73.00 134 GLN A C 1
ATOM 1055 O O . GLN A 1 134 ? -42.291 6.306 -16.393 1.00 73.00 134 GLN A O 1
ATOM 1060 N N . GLN A 1 135 ? -40.520 6.327 -15.019 1.00 72.50 135 GLN A N 1
ATOM 1061 C CA . GLN A 1 135 ? -39.526 6.644 -16.053 1.00 72.50 135 GLN A CA 1
ATOM 1062 C C . GLN A 1 135 ? -38.887 5.392 -16.677 1.00 72.50 135 GLN A C 1
ATOM 1064 O O . GLN A 1 135 ? -38.073 5.520 -17.589 1.00 72.50 135 GLN A O 1
ATOM 1069 N N . ILE A 1 136 ? -39.234 4.184 -16.212 1.00 71.56 136 ILE A N 1
ATOM 1070 C CA . ILE A 1 136 ? -38.706 2.928 -16.757 1.00 71.56 136 ILE A CA 1
ATOM 1071 C C . ILE A 1 136 ? -39.538 2.549 -17.994 1.00 71.56 136 ILE A C 1
ATOM 1073 O O . ILE A 1 136 ? -40.714 2.201 -17.852 1.00 71.56 136 ILE A O 1
ATOM 1077 N N . PRO A 1 137 ? -38.978 2.590 -19.218 1.00 71.62 137 PRO A N 1
ATOM 1078 C CA . PRO A 1 137 ? -39.726 2.208 -20.405 1.00 71.62 137 PRO A CA 1
ATOM 1079 C C . PRO A 1 137 ? -40.079 0.716 -20.333 1.00 71.62 137 PRO A C 1
ATOM 1081 O O . PRO A 1 137 ? -39.206 -0.136 -20.162 1.00 71.62 137 PRO A O 1
ATOM 1084 N N . ALA A 1 138 ? -41.367 0.393 -20.503 1.00 59.03 138 ALA A N 1
ATOM 1085 C CA . ALA A 1 138 ? -41.930 -0.957 -20.349 1.00 59.03 138 ALA A CA 1
ATOM 1086 C C . ALA A 1 138 ? -41.221 -2.049 -21.182 1.00 59.03 138 ALA A C 1
ATOM 1088 O O . ALA A 1 138 ? -41.312 -3.233 -20.862 1.00 59.03 138 ALA A O 1
ATOM 1089 N N . ALA A 1 139 ? -40.467 -1.660 -22.215 1.00 53.66 139 ALA A N 1
ATOM 1090 C CA . ALA A 1 139 ? -39.663 -2.560 -23.036 1.00 53.66 139 ALA A CA 1
ATOM 1091 C C . ALA A 1 139 ? -38.534 -3.279 -22.265 1.00 53.66 139 ALA A C 1
ATOM 1093 O O . ALA A 1 139 ? -38.128 -4.363 -22.678 1.00 53.66 139 ALA A O 1
ATOM 1094 N N . GLN A 1 140 ? -38.045 -2.733 -21.142 1.00 57.91 140 GLN A N 1
ATOM 1095 C CA . GLN A 1 140 ? -36.983 -3.369 -20.345 1.00 57.91 140 GLN A CA 1
ATOM 1096 C C . GLN A 1 140 ? -37.483 -4.428 -19.350 1.00 57.91 140 GLN A C 1
ATOM 1098 O O . GLN A 1 140 ? -36.690 -5.251 -18.901 1.00 57.91 140 GLN A O 1
ATOM 1103 N N . LEU A 1 141 ? -38.783 -4.478 -19.040 1.00 54.44 141 LEU A N 1
ATOM 1104 C CA . LEU A 1 141 ? -39.329 -5.436 -18.066 1.00 54.44 141 LEU A CA 1
ATOM 1105 C C . LEU A 1 141 ? -39.590 -6.840 -18.643 1.00 54.44 141 LEU A C 1
ATOM 1107 O O . LEU A 1 141 ? -39.872 -7.763 -17.887 1.00 54.44 141 LEU A O 1
ATOM 1111 N N . MET A 1 142 ? -39.451 -7.037 -19.959 1.00 55.03 142 MET A N 1
ATOM 1112 C CA . MET A 1 142 ? -39.754 -8.313 -20.634 1.00 55.03 142 MET A CA 1
ATOM 1113 C C . MET A 1 142 ? -38.514 -9.115 -21.075 1.00 55.03 142 MET A C 1
ATOM 1115 O O . MET A 1 142 ? -38.665 -10.132 -21.745 1.00 55.03 142 MET A O 1
ATOM 1119 N N . GLN A 1 143 ? -37.288 -8.705 -20.720 1.00 57.25 143 GLN A N 1
ATOM 1120 C CA . GLN A 1 143 ? -36.062 -9.411 -21.148 1.00 57.25 143 GLN A CA 1
ATOM 1121 C C . GLN A 1 143 ? -35.485 -10.400 -20.121 1.00 57.25 143 GLN A C 1
ATOM 1123 O O . GLN A 1 143 ? -34.488 -11.052 -20.416 1.00 57.25 143 GLN A O 1
ATOM 1128 N N . HIS A 1 144 ? -36.091 -10.560 -18.940 1.00 50.31 144 HIS A N 1
ATOM 1129 C CA . HIS A 1 144 ? -35.627 -11.510 -17.907 1.00 50.31 144 HIS A CA 1
ATOM 1130 C C . HIS A 1 144 ? -36.683 -12.553 -17.506 1.00 50.31 144 HIS A C 1
ATOM 1132 O O . HIS A 1 144 ? -36.573 -13.188 -16.464 1.00 50.31 144 HIS A O 1
ATOM 1138 N N . ALA A 1 145 ? -37.697 -12.759 -18.351 1.00 48.97 145 ALA A N 1
ATOM 1139 C CA . ALA A 1 145 ? -38.635 -13.873 -18.231 1.00 48.97 145 ALA A CA 1
ATOM 1140 C C . ALA A 1 145 ? -38.352 -14.948 -19.299 1.00 48.97 145 ALA A C 1
ATOM 1142 O O . ALA A 1 145 ? -39.230 -15.283 -20.093 1.00 48.97 145 ALA A O 1
ATOM 1143 N N . ARG A 1 146 ? -37.110 -15.446 -19.344 1.00 44.75 146 ARG A N 1
ATOM 1144 C CA . ARG A 1 146 ? -36.721 -16.76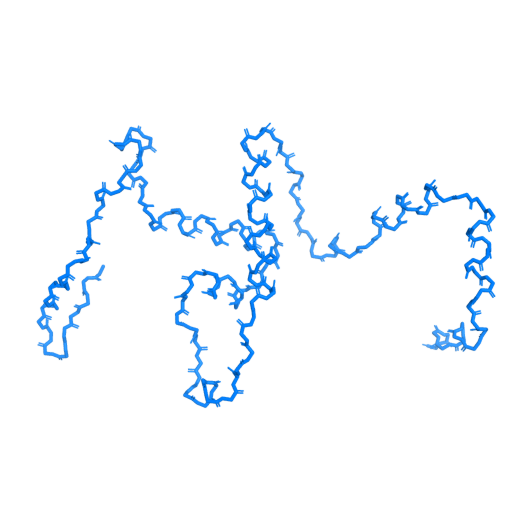7 -19.862 1.00 44.75 146 ARG A CA 1
ATOM 1145 C C . ARG A 1 146 ? -35.485 -17.252 -19.125 1.00 44.75 146 ARG A C 1
ATOM 1147 O O . ARG A 1 146 ? -34.574 -16.418 -18.940 1.00 44.75 146 ARG A O 1
#

Foldseek 3Di:
DQDADPVRHGDDDDPPDDPDLPVQPPSQPVHRDRVVNVLVVLLVVLVLVVQDPVLSCVLVVHDDDDDPVCVVPPPDNCPVSNVVSVVSSVVVVVCVVVVNDDDRDPDPVPPDDPVVVVVVVVVDDVVVVVVVVVPDPPVVVPPPPD

pLDDT: mean 76.58, std 16.22, range [42.41, 97.56]

Sequence (146 aa):
MFKVNADGTPRKALKGRRNDNSLVLANGKNGGWTPHDLRRTGATIMQGLGITMDIIDRCQNHVLPGSKTRRHYLHHEYEQETRVAWHLLGERLQAILDGVEEPVVHDMTSVLSATKLMQIVQSMHPAQLMQLIQQIPAAQLMQHAR

Secondary structure (DSSP, 8-state):
-PPBPTTSPBPPPPTT---SSTT-GGGGTT----HHHHHHHHHHHHHHTT--HHHHHHHTT------HHHHHH-----HHHHHHHHHHHHHHHHHHHTT--------GGGGSSHHHHHHHHHHS-HHHHHHHHTTS-GGGTTSS--

Radius of gyration: 24.35 Å; chains: 1; bounding box: 74×28×47 Å